Protein AF-A0A167H9J3-F1 (afdb_monomer)

Solvent-accessible surface area (backbone atoms only — not comparable to full-atom values): 5096 Å² total; per-residue (Å²): 109,71,70,61,29,68,80,39,70,43,36,61,63,67,56,42,74,76,43,104,60,54,70,72,58,48,52,50,52,54,49,52,37,40,74,69,53,36,37,45,79,45,78,60,87,96,43,45,34,36,36,59,33,63,74,48,46,52,52,53,49,49,53,51,37,61,73,67,69,55,87,68,83,75,79,78,80,74,81,84,73,95,128

Mean predicted aligned error: 11.52 Å

pLDDT: mean 77.48, std 14.22, range [39.59, 91.69]

Secondary structure (DSSP, 8-state):
-HHHHHH--EEHHHHHHTSSS-HHHHHHHHHHHHHTTSEEEEEETTEEEEEE-HHHHHHHHHHHHHHTT--------------

InterPro domains:
  IPR001845 HTH ArsR-type DNA-binding domain [PS50987] (1-72)
  IPR001845 HTH ArsR-type DNA-binding domain [SM00418] (1-66)
  IPR011991 ArsR-like helix-turn-helix domain [cd00090] (1-53)
  IPR036388 Winged helix-like DNA-binding domain superfamily [G3DSA:1.10.10.10] (1-70)
  IPR036390 Winged helix DNA-binding domain superfamily [SSF46785] (1-60)
  IPR051011 Metal-responsive transcriptional regulator [PTHR43132] (2-55)

Nearest PDB structures (foldseek):
  3f6v-assembly1_A-2  TM=9.048E-01  e=4.673E-05  Rhodococcus jostii RHA1
  7p6f-assembly1_BBB  TM=8.982E-01  e=1.176E-04  Streptomyces griseus
  7p6f-assembly2_CCC-2  TM=8.175E-01  e=4.992E-05  Streptomyces griseus
  3f6o-assembly1_B  TM=8.346E-01  e=1.182E-03  Rhodococcus jostii RHA1
  2lkp-assembly1_B  TM=6.077E-01  e=2.960E-04  Mycobacterium tuberculosis H37Rv

Organism: NCBI:txid1300342

Structure (mmCIF, N/CA/C/O backbone):
data_AF-A0A167H9J3-F1
#
_entry.id   AF-A0A167H9J3-F1
#
loop_
_atom_site.group_PDB
_atom_site.id
_atom_site.type_symbol
_atom_site.label_atom_id
_atom_site.label_alt_id
_atom_site.label_comp_id
_atom_site.label_asym_id
_atom_site.label_entity_id
_atom_site.label_seq_id
_atom_site.pdbx_PDB_ins_code
_atom_site.Cartn_x
_atom_site.Cartn_y
_atom_site.Cartn_z
_atom_site.occupancy
_atom_site.B_iso_or_equiv
_atom_site.auth_seq_id
_atom_site.auth_comp_id
_atom_site.auth_asym_id
_atom_site.auth_atom_id
_atom_site.pdbx_PDB_model_num
ATOM 1 N N . MET A 1 1 ? -2.899 -4.235 -6.745 1.00 75.69 1 MET A N 1
ATOM 2 C CA . MET A 1 1 ? -3.173 -3.512 -5.478 1.00 75.69 1 MET A CA 1
ATOM 3 C C . MET A 1 1 ? -3.562 -2.057 -5.698 1.00 75.69 1 MET A C 1
ATOM 5 O O . MET A 1 1 ? -4.608 -1.666 -5.213 1.00 75.69 1 MET A O 1
ATOM 9 N N . LEU A 1 2 ? -2.772 -1.254 -6.425 1.00 81.00 2 LEU A N 1
ATOM 10 C CA . LEU A 1 2 ? -3.054 0.183 -6.594 1.00 81.00 2 LEU A CA 1
ATOM 11 C C . LEU A 1 2 ? -4.392 0.481 -7.290 1.00 81.00 2 LEU A C 1
ATOM 13 O O . LEU A 1 2 ? -5.045 1.451 -6.935 1.00 81.00 2 LEU A O 1
ATOM 17 N N . GLN A 1 3 ? -4.823 -0.363 -8.234 1.00 79.00 3 GLN A N 1
ATOM 18 C CA . GLN A 1 3 ? -6.157 -0.248 -8.841 1.00 79.00 3 GLN A CA 1
ATOM 19 C C . GLN A 1 3 ? -7.281 -0.485 -7.823 1.00 79.00 3 GLN A C 1
ATOM 21 O O . GLN A 1 3 ? -8.228 0.280 -7.802 1.00 79.00 3 GLN A O 1
ATOM 26 N N . LEU A 1 4 ? -7.140 -1.465 -6.925 1.00 84.12 4 LEU A N 1
ATOM 27 C CA . LEU A 1 4 ? -8.131 -1.705 -5.866 1.00 84.12 4 LEU A CA 1
ATOM 28 C C . LEU A 1 4 ? -8.205 -0.513 -4.900 1.00 84.12 4 LEU A C 1
ATOM 30 O O . LEU A 1 4 ? -9.286 -0.061 -4.552 1.00 84.12 4 LEU A O 1
ATOM 34 N N . LEU A 1 5 ? -7.050 0.056 -4.539 1.00 84.69 5 LEU A N 1
ATOM 35 C CA . LEU A 1 5 ? -6.985 1.249 -3.689 1.00 84.69 5 LEU A CA 1
ATOM 36 C C . LEU A 1 5 ? -7.449 2.537 -4.390 1.00 84.69 5 LEU A C 1
ATOM 38 O O . LEU A 1 5 ? -7.682 3.540 -3.716 1.00 84.69 5 LEU A O 1
ATOM 42 N N . ARG A 1 6 ? -7.565 2.533 -5.726 1.00 79.62 6 ARG A N 1
ATOM 43 C CA . ARG A 1 6 ? -8.188 3.624 -6.489 1.00 79.62 6 ARG A CA 1
ATOM 44 C C . ARG A 1 6 ? -9.705 3.612 -6.308 1.00 79.62 6 ARG A C 1
ATOM 46 O O . ARG A 1 6 ? -10.293 4.687 -6.253 1.00 79.62 6 ARG A O 1
ATOM 53 N N . ASP A 1 7 ? -10.308 2.430 -6.213 1.00 81.31 7 ASP A N 1
ATOM 54 C CA . ASP A 1 7 ? -11.755 2.281 -6.032 1.00 81.31 7 ASP A CA 1
ATOM 55 C C . ASP A 1 7 ? -12.184 2.616 -4.595 1.00 81.31 7 ASP A C 1
ATOM 57 O O . ASP A 1 7 ? -13.298 3.084 -4.365 1.00 81.31 7 ASP A O 1
ATOM 61 N N . GLY A 1 8 ? -11.279 2.450 -3.627 1.00 83.75 8 GLY A N 1
ATOM 62 C CA . GLY A 1 8 ? -11.470 2.927 -2.265 1.00 83.75 8 GLY A CA 1
ATOM 63 C C . GLY A 1 8 ? -10.410 2.418 -1.289 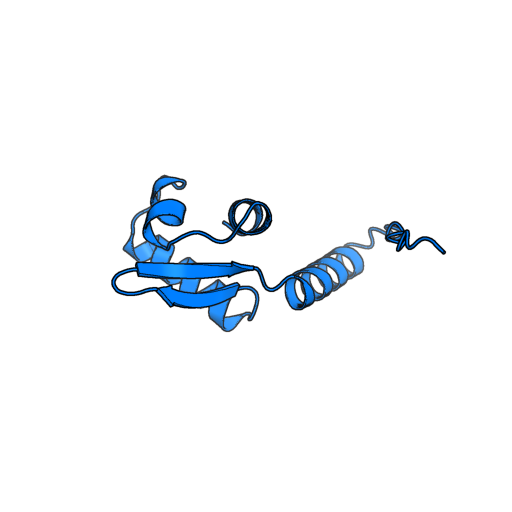1.00 83.75 8 GLY A C 1
ATOM 64 O O . GLY A 1 8 ? -9.649 1.502 -1.604 1.00 83.75 8 GLY A O 1
ATOM 65 N N . PRO A 1 9 ? -10.336 3.007 -0.085 1.00 87.88 9 PRO A N 1
ATOM 66 C CA . PRO A 1 9 ? -9.453 2.520 0.960 1.00 87.88 9 PRO A CA 1
ATOM 67 C C . PRO A 1 9 ? -9.885 1.146 1.463 1.00 87.88 9 PRO A C 1
ATOM 69 O O . PRO A 1 9 ? -11.070 0.873 1.639 1.00 87.88 9 PRO A O 1
ATOM 72 N N . MET A 1 10 ? -8.904 0.285 1.710 1.00 91.69 10 MET A N 1
ATOM 73 C CA . MET A 1 10 ? -9.130 -1.119 2.056 1.00 91.69 10 MET A CA 1
ATOM 74 C C . MET A 1 10 ? -8.088 -1.594 3.065 1.00 91.69 10 MET A C 1
ATOM 76 O O . MET A 1 10 ? -6.962 -1.087 3.115 1.00 91.69 10 MET A O 1
ATOM 80 N N . SER A 1 11 ? -8.445 -2.581 3.881 1.00 91.69 11 SER A N 1
ATOM 81 C CA . SER A 1 11 ? -7.528 -3.147 4.864 1.00 91.69 11 SER A CA 1
ATOM 82 C C . SER A 1 11 ? -6.460 -4.043 4.235 1.00 91.69 11 SER A C 1
ATOM 84 O O . SER A 1 11 ? -6.625 -4.585 3.143 1.00 91.69 11 SER A O 1
ATOM 86 N N . ALA A 1 12 ? -5.358 -4.253 4.961 1.00 86.69 12 ALA A N 1
ATOM 87 C CA . ALA A 1 12 ? -4.303 -5.187 4.561 1.00 86.69 12 ALA A CA 1
ATOM 88 C C . ALA A 1 12 ? -4.842 -6.598 4.262 1.00 86.69 12 ALA A C 1
ATOM 90 O O . ALA A 1 12 ? -4.360 -7.261 3.346 1.00 86.69 12 ALA A O 1
ATOM 91 N N . GLY A 1 13 ? -5.826 -7.044 5.051 1.00 87.56 13 GLY A N 1
ATOM 92 C CA . GLY A 1 13 ? -6.475 -8.345 4.903 1.00 87.56 13 GLY A CA 1
ATOM 93 C C . GLY A 1 13 ? -7.300 -8.409 3.626 1.00 87.56 13 GLY A C 1
ATOM 94 O O . GLY A 1 13 ? -7.010 -9.237 2.774 1.00 87.56 13 GLY A O 1
ATOM 95 N N . GLU A 1 14 ? -8.223 -7.462 3.446 1.00 88.62 14 GLU A N 1
ATOM 96 C CA . GLU A 1 14 ? -9.077 -7.401 2.252 1.00 88.62 14 GLU A CA 1
ATOM 97 C C . GLU A 1 14 ? -8.259 -7.248 0.969 1.00 88.62 14 GLU A C 1
ATOM 99 O O . GLU A 1 14 ? -8.588 -7.856 -0.043 1.00 88.62 14 GLU A O 1
ATOM 104 N N . LEU A 1 15 ? -7.165 -6.476 0.992 1.00 87.69 15 LEU A N 1
ATOM 105 C CA . LEU A 1 15 ? -6.279 -6.413 -0.166 1.00 87.69 15 LEU A CA 1
ATOM 106 C C . LEU A 1 15 ? -5.567 -7.739 -0.403 1.00 87.69 15 LEU A C 1
ATOM 108 O O . LEU A 1 15 ? -5.410 -8.110 -1.556 1.00 87.69 15 LEU A O 1
ATOM 112 N N . SER A 1 16 ? -5.108 -8.418 0.650 1.00 87.50 16 SER A N 1
ATOM 113 C CA . SER A 1 16 ? -4.390 -9.692 0.520 1.00 87.50 16 SER A CA 1
ATOM 114 C C . SER A 1 16 ? -5.286 -10.804 -0.009 1.00 87.50 16 SER A C 1
ATOM 116 O O . SER A 1 16 ? -4.817 -11.599 -0.809 1.00 87.50 16 SER A O 1
ATOM 118 N N . ASP A 1 17 ? -6.562 -10.822 0.371 1.00 88.81 17 ASP A N 1
ATOM 119 C CA . ASP A 1 17 ? -7.525 -11.835 -0.075 1.00 88.81 17 ASP A CA 1
ATOM 120 C C . ASP A 1 17 ? -7.829 -11.741 -1.585 1.00 88.81 17 ASP A C 1
ATOM 122 O O . ASP A 1 17 ? -8.255 -12.717 -2.197 1.00 88.81 17 ASP A O 1
ATOM 126 N N . GLN A 1 18 ? -7.552 -10.590 -2.211 1.00 87.06 18 GLN A N 1
ATOM 127 C CA . GLN A 1 18 ? -7.718 -10.365 -3.652 1.00 87.06 18 GLN A CA 1
ATOM 128 C C . GLN A 1 18 ? -6.509 -10.821 -4.491 1.00 87.06 18 GLN A C 1
ATOM 130 O O . GLN A 1 18 ? -6.547 -10.708 -5.719 1.00 87.06 18 GLN A O 1
ATOM 135 N N . PHE A 1 19 ? -5.426 -11.302 -3.867 1.00 85.56 19 PHE A N 1
ATOM 136 C CA . PHE A 1 19 ? -4.247 -11.822 -4.565 1.00 85.56 19 PHE A CA 1
ATOM 137 C C . PHE A 1 19 ? -3.947 -13.250 -4.122 1.00 85.56 19 PHE A C 1
ATOM 139 O O . PHE A 1 19 ? -3.923 -13.557 -2.937 1.00 85.56 19 PHE A O 1
ATOM 146 N N . ASP A 1 20 ? -3.607 -14.109 -5.080 1.00 84.19 20 ASP A N 1
ATOM 147 C CA . ASP A 1 20 ? -3.228 -15.504 -4.825 1.00 84.19 20 ASP A CA 1
ATOM 148 C C . ASP A 1 20 ? -1.753 -15.633 -4.385 1.00 84.19 20 ASP A C 1
ATOM 150 O O . ASP A 1 20 ? -0.989 -16.469 -4.862 1.00 84.19 20 ASP A O 1
ATOM 154 N N . VAL A 1 21 ? -1.299 -14.718 -3.522 1.00 83.56 21 VAL A N 1
ATOM 155 C CA . VAL A 1 21 ? 0.078 -14.674 -3.013 1.00 83.56 21 VAL A CA 1
ATOM 156 C C . VAL A 1 21 ? 0.087 -14.679 -1.490 1.00 83.56 21 VAL A C 1
ATOM 158 O O . VAL A 1 21 ? -0.855 -14.258 -0.823 1.00 83.56 21 VAL A O 1
ATOM 161 N N . SER A 1 22 ? 1.184 -15.163 -0.910 1.00 86.12 22 SER A N 1
ATOM 162 C CA . SER A 1 22 ? 1.270 -15.335 0.539 1.00 86.12 22 SER A CA 1
ATOM 163 C C . SER A 1 22 ? 1.198 -13.999 1.302 1.00 86.12 22 SER A C 1
ATOM 165 O O . SER A 1 22 ? 1.700 -12.967 0.848 1.00 86.12 22 SER A O 1
ATOM 167 N N . LYS A 1 23 ? 0.638 -14.019 2.521 1.00 82.19 23 LYS A N 1
ATOM 168 C CA . LYS A 1 23 ? 0.574 -12.846 3.421 1.00 82.19 23 LYS A CA 1
ATOM 169 C C . LYS A 1 23 ? 1.946 -12.191 3.698 1.00 82.19 23 LYS A C 1
ATOM 171 O O . LYS A 1 23 ? 2.011 -10.956 3.718 1.00 82.19 23 LYS A O 1
ATOM 176 N N . PRO A 1 24 ? 3.049 -12.952 3.875 1.00 85.50 24 PRO A N 1
ATOM 177 C CA . PRO A 1 24 ? 4.396 -12.381 3.940 1.00 85.50 24 PRO A CA 1
ATOM 178 C C . PRO A 1 24 ? 4.785 -11.603 2.675 1.00 85.50 24 PRO A C 1
ATOM 180 O O . PRO A 1 24 ? 5.300 -10.491 2.773 1.00 85.50 24 PRO A O 1
ATOM 183 N N . THR A 1 25 ? 4.484 -12.145 1.490 1.00 85.38 25 THR A N 1
ATOM 184 C CA . THR A 1 25 ? 4.758 -11.489 0.202 1.00 85.38 25 THR A CA 1
ATOM 185 C C . THR A 1 25 ? 3.960 -10.192 0.058 1.00 85.38 25 THR A C 1
ATOM 187 O O . THR A 1 25 ? 4.526 -9.159 -0.292 1.00 85.38 25 THR A O 1
ATOM 190 N N . MET A 1 26 ? 2.670 -10.197 0.412 1.00 89.00 26 MET A N 1
ATOM 191 C CA . MET A 1 26 ? 1.840 -8.983 0.399 1.00 89.00 26 MET A CA 1
ATOM 192 C C . MET A 1 26 ? 2.384 -7.896 1.322 1.00 89.00 26 MET A C 1
ATOM 194 O O . MET A 1 26 ? 2.460 -6.735 0.923 1.00 89.00 26 MET A O 1
ATOM 198 N N . SER A 1 27 ? 2.823 -8.264 2.528 1.00 86.62 27 SER A N 1
ATOM 199 C CA . SER A 1 27 ? 3.453 -7.328 3.471 1.00 86.62 27 SER A CA 1
ATOM 200 C C . SER A 1 27 ? 4.680 -6.638 2.868 1.00 86.62 27 SER A C 1
ATOM 202 O O . SER A 1 27 ? 4.845 -5.430 3.043 1.00 86.62 27 SER A O 1
ATOM 204 N N . ALA A 1 28 ? 5.499 -7.369 2.105 1.00 89.19 28 ALA A N 1
ATOM 205 C CA . ALA A 1 28 ? 6.637 -6.792 1.394 1.00 89.19 28 ALA A CA 1
ATOM 206 C C . ALA A 1 28 ? 6.193 -5.800 0.304 1.00 89.19 28 ALA A C 1
ATOM 208 O O . ALA A 1 28 ? 6.734 -4.699 0.226 1.00 89.19 28 ALA A O 1
ATOM 209 N N . HIS A 1 29 ? 5.163 -6.125 -0.485 1.00 88.62 29 HIS A N 1
ATOM 210 C CA . HIS A 1 29 ? 4.610 -5.187 -1.472 1.00 88.62 29 HIS A CA 1
ATOM 211 C C . HIS A 1 29 ? 4.063 -3.911 -0.821 1.00 88.62 29 HIS A C 1
ATOM 213 O O . HIS A 1 29 ? 4.344 -2.813 -1.299 1.00 88.62 29 HIS A O 1
ATOM 219 N N . PHE A 1 30 ? 3.333 -4.025 0.293 1.00 88.56 30 PHE A N 1
ATOM 220 C CA . PHE A 1 30 ? 2.876 -2.860 1.054 1.00 88.56 30 PHE A CA 1
ATOM 221 C C . PHE A 1 30 ? 4.039 -1.996 1.550 1.00 88.56 30 PHE A C 1
ATOM 223 O O . PHE A 1 30 ? 3.931 -0.772 1.528 1.00 88.56 30 PHE A O 1
ATOM 230 N N . ALA A 1 31 ? 5.136 -2.617 1.996 1.00 88.38 31 ALA A N 1
ATOM 231 C CA . ALA A 1 31 ? 6.323 -1.903 2.452 1.00 88.38 31 ALA A CA 1
ATOM 232 C C . ALA A 1 31 ? 6.974 -1.110 1.311 1.00 88.38 31 ALA A C 1
ATOM 234 O O . ALA A 1 31 ? 7.189 0.087 1.473 1.00 88.38 31 ALA A O 1
ATOM 235 N N . VAL A 1 32 ? 7.176 -1.731 0.144 1.00 89.88 32 VAL A N 1
ATOM 236 C CA . VAL A 1 32 ? 7.735 -1.061 -1.044 1.00 89.88 32 VAL A CA 1
ATOM 237 C C . VAL A 1 32 ? 6.842 0.093 -1.502 1.00 89.88 32 VAL A C 1
ATOM 239 O O . VAL A 1 32 ? 7.328 1.183 -1.781 1.00 89.88 32 VAL A O 1
ATOM 242 N N . LEU A 1 33 ? 5.522 -0.108 -1.544 1.00 86.88 33 LEU A N 1
ATOM 243 C CA . LEU A 1 33 ? 4.583 0.949 -1.936 1.00 86.88 33 LEU A CA 1
ATOM 244 C C . LEU A 1 33 ? 4.558 2.109 -0.934 1.00 86.88 33 LEU A C 1
ATOM 246 O O . LEU A 1 33 ? 4.370 3.258 -1.331 1.00 86.88 33 LEU A O 1
ATOM 250 N N . LYS A 1 34 ? 4.725 1.817 0.358 1.00 86.56 34 LYS A N 1
ATOM 251 C CA . LYS A 1 34 ? 4.819 2.831 1.410 1.00 86.56 34 LYS A CA 1
ATOM 252 C C . LYS A 1 34 ? 6.143 3.592 1.332 1.00 86.56 34 LYS A C 1
ATOM 254 O O . LYS A 1 34 ? 6.147 4.801 1.518 1.00 86.56 34 LYS A O 1
ATOM 259 N N . GLU A 1 35 ? 7.245 2.898 1.067 1.00 87.00 35 GLU A N 1
ATOM 260 C CA . GLU A 1 35 ? 8.575 3.492 0.894 1.00 87.00 35 GLU A CA 1
ATOM 261 C C . GLU A 1 35 ? 8.633 4.399 -0.340 1.00 87.00 35 GLU A C 1
ATOM 263 O O . GLU A 1 35 ? 9.177 5.496 -0.272 1.00 87.00 35 GLU A O 1
ATOM 268 N N . ALA A 1 36 ? 7.975 3.996 -1.428 1.00 84.75 36 ALA A N 1
ATOM 269 C CA . ALA A 1 36 ? 7.797 4.808 -2.631 1.00 84.75 36 ALA A CA 1
ATOM 270 C C . ALA A 1 36 ? 6.782 5.961 -2.467 1.00 84.75 36 ALA A C 1
ATOM 272 O O . ALA A 1 36 ? 6.447 6.627 -3.443 1.00 84.75 36 ALA A O 1
ATOM 273 N N . ASP A 1 37 ? 6.246 6.167 -1.262 1.00 83.62 37 ASP A N 1
ATOM 274 C CA . ASP A 1 37 ? 5.216 7.156 -0.929 1.00 83.62 37 ASP A CA 1
ATOM 275 C C . ASP A 1 37 ? 3.934 7.088 -1.787 1.00 83.62 37 ASP A C 1
ATOM 277 O O . ASP A 1 37 ? 3.191 8.058 -1.915 1.00 83.62 37 ASP A O 1
ATOM 281 N N . LEU A 1 38 ? 3.624 5.917 -2.352 1.00 84.38 38 LEU A N 1
ATOM 282 C CA . LEU A 1 38 ? 2.438 5.704 -3.192 1.00 84.38 38 LEU A CA 1
ATOM 283 C C . LEU A 1 38 ? 1.181 5.389 -2.376 1.00 84.38 38 LEU A C 1
ATOM 285 O O . LEU A 1 38 ? 0.060 5.580 -2.852 1.00 84.38 38 LEU A O 1
ATOM 289 N N . VAL A 1 39 ? 1.347 4.888 -1.150 1.00 88.06 39 VAL A N 1
ATOM 290 C CA . VAL A 1 39 ? 0.238 4.539 -0.254 1.00 88.06 39 VAL A CA 1
ATOM 291 C C . VAL A 1 39 ? 0.484 5.050 1.160 1.00 88.06 39 VAL A C 1
ATOM 293 O O . VAL A 1 39 ? 1.610 5.057 1.655 1.00 88.06 39 VAL A O 1
ATOM 296 N N . HIS A 1 40 ? -0.587 5.442 1.843 1.00 89.00 40 HIS A N 1
ATOM 297 C CA . HIS A 1 40 ? -0.577 5.757 3.267 1.00 89.00 40 HIS A CA 1
ATOM 298 C C . HIS A 1 40 ? -1.297 4.661 4.051 1.00 89.00 40 HIS A C 1
ATOM 300 O O . HIS A 1 40 ? -2.318 4.151 3.604 1.00 89.00 40 HIS A O 1
ATOM 306 N N . ALA A 1 41 ? -0.774 4.308 5.222 1.00 90.12 41 ALA A N 1
ATOM 307 C CA . ALA A 1 41 ? -1.365 3.303 6.094 1.00 90.12 41 ALA A CA 1
ATOM 308 C C . ALA A 1 41 ? -1.867 3.970 7.377 1.00 90.12 41 ALA A C 1
ATOM 310 O O . ALA A 1 41 ? -1.075 4.553 8.117 1.00 90.12 41 ALA A O 1
ATOM 311 N N . GLU A 1 42 ? -3.160 3.839 7.649 1.00 89.81 42 GLU A N 1
ATOM 312 C CA . GLU A 1 42 ? -3.815 4.335 8.855 1.00 89.81 42 GLU A CA 1
ATOM 313 C C . GLU A 1 42 ? -4.234 3.161 9.743 1.00 89.81 42 GLU A C 1
ATOM 315 O O . GLU A 1 42 ? -4.725 2.134 9.268 1.00 89.81 42 GLU A O 1
ATOM 320 N N . LYS A 1 43 ? -4.038 3.289 11.056 1.00 90.88 43 LYS A N 1
ATOM 321 C CA . LYS A 1 43 ? -4.419 2.244 12.006 1.00 90.88 43 LYS A CA 1
ATOM 322 C C . LYS A 1 43 ? -5.854 2.465 12.486 1.00 90.88 43 LYS A C 1
ATOM 324 O O . LYS A 1 43 ? -6.093 3.290 13.361 1.00 90.88 43 LYS A O 1
ATOM 329 N N . ALA A 1 44 ? -6.784 1.665 11.972 1.00 87.75 44 ALA A N 1
ATOM 330 C CA . ALA A 1 44 ? -8.180 1.636 12.398 1.00 87.75 44 ALA A CA 1
ATOM 331 C C . ALA A 1 44 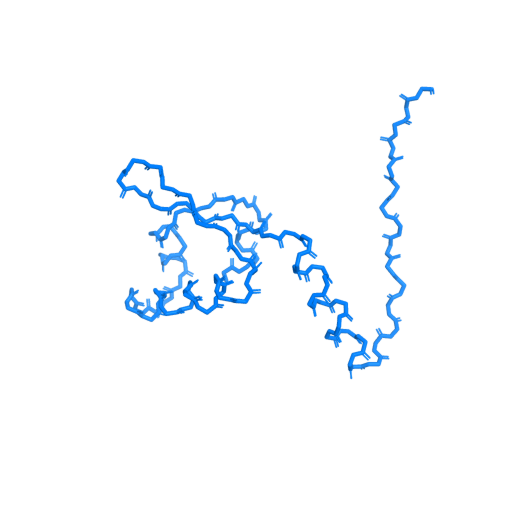? -8.405 0.472 13.381 1.00 87.75 44 ALA A C 1
ATOM 333 O O . ALA A 1 44 ? -8.774 -0.648 13.012 1.00 87.75 44 ALA A O 1
ATOM 334 N N . GLY A 1 45 ? -8.129 0.718 14.665 1.00 88.50 45 GLY A N 1
ATOM 335 C CA . GLY A 1 45 ? -8.291 -0.277 15.728 1.00 88.50 45 GLY A CA 1
ATOM 336 C C . GLY A 1 45 ? -7.329 -1.465 15.587 1.00 88.50 45 GLY A C 1
ATOM 33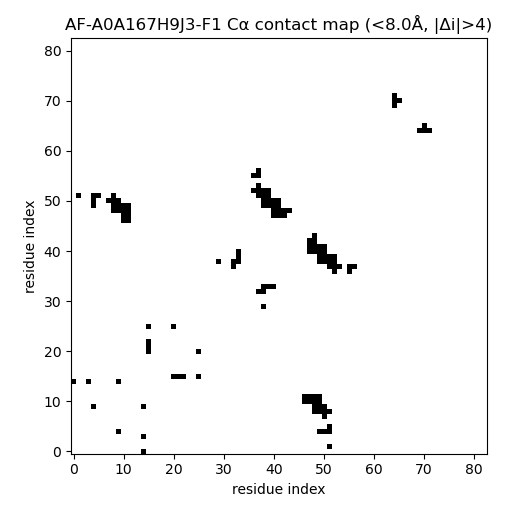7 O O . GLY A 1 45 ? -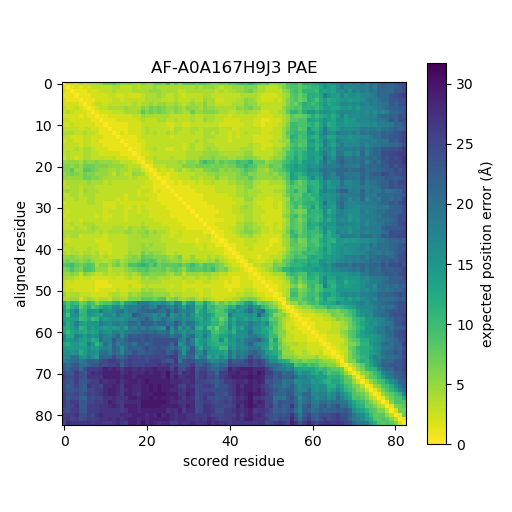6.123 -1.326 15.807 1.00 88.50 45 GLY A O 1
ATOM 338 N N . LYS A 1 46 ? -7.873 -2.648 15.261 1.00 86.75 46 LYS A N 1
ATOM 339 C CA . LYS A 1 46 ? -7.100 -3.889 15.043 1.00 86.75 46 LYS A CA 1
ATOM 340 C C . LYS A 1 46 ? -6.633 -4.068 13.594 1.00 86.75 46 LYS A C 1
ATOM 342 O O . LYS A 1 46 ? -5.818 -4.950 13.341 1.00 86.75 46 LYS A O 1
ATOM 347 N N . SER A 1 47 ? -7.120 -3.237 12.677 1.00 86.06 47 SER A N 1
ATOM 348 C CA . SER A 1 47 ? -6.834 -3.333 11.247 1.00 86.06 47 SER A CA 1
ATOM 349 C C . SER A 1 47 ? -5.996 -2.148 10.775 1.00 86.06 47 SER A C 1
ATOM 351 O O . SER A 1 47 ? -6.045 -1.058 11.345 1.00 86.06 47 SER A O 1
ATOM 353 N N . VAL A 1 48 ? -5.212 -2.366 9.721 1.00 89.75 48 VAL A N 1
ATOM 354 C CA . VAL A 1 48 ? -4.474 -1.308 9.022 1.00 89.75 48 VAL A CA 1
ATOM 355 C C . VAL A 1 48 ? -5.166 -1.068 7.691 1.00 89.75 48 VAL A C 1
ATOM 357 O O . VAL A 1 48 ? -5.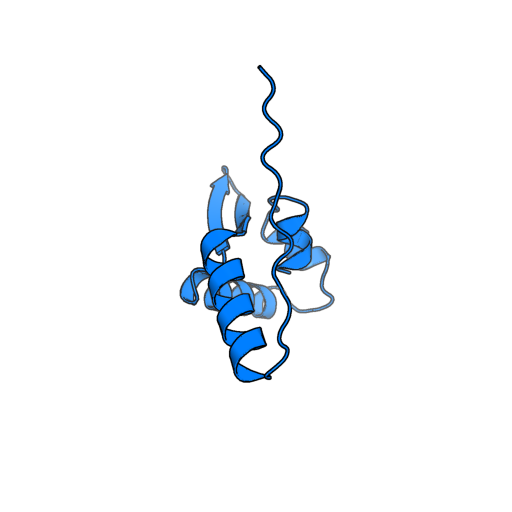289 -2.006 6.901 1.00 89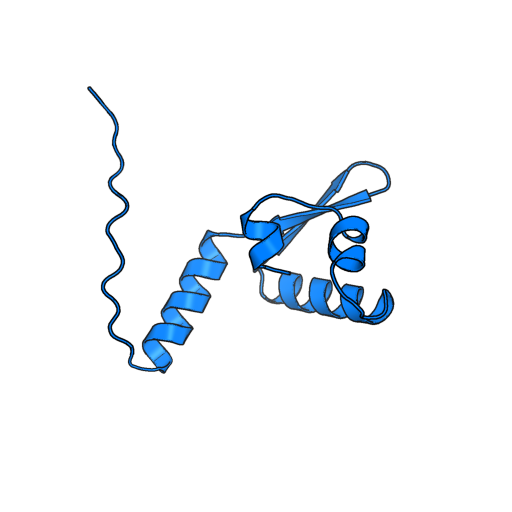.75 48 VAL A O 1
ATOM 360 N N . ILE A 1 49 ? -5.628 0.161 7.477 1.00 91.69 49 ILE A N 1
ATOM 361 C CA . ILE A 1 49 ? -6.298 0.613 6.259 1.00 91.69 49 ILE A CA 1
ATOM 362 C C . ILE A 1 49 ? -5.276 1.311 5.375 1.00 91.69 49 ILE A C 1
ATOM 364 O O . ILE A 1 49 ? -4.573 2.219 5.818 1.00 91.69 49 ILE A O 1
ATOM 368 N N . TYR A 1 50 ? -5.193 0.879 4.125 1.00 90.94 50 TYR A N 1
ATOM 369 C CA . TYR A 1 50 ? -4.345 1.496 3.123 1.00 90.94 50 TYR A CA 1
ATOM 370 C C . TYR A 1 50 ? -5.158 2.477 2.282 1.00 90.94 50 TYR A C 1
ATOM 372 O O . TYR A 1 50 ? -6.266 2.179 1.844 1.00 90.94 50 TYR A O 1
ATOM 380 N N . HIS A 1 51 ? -4.563 3.638 2.042 1.00 88.19 51 HIS A N 1
ATOM 381 C CA . HIS A 1 51 ? -5.074 4.714 1.209 1.00 88.19 51 HIS A CA 1
ATOM 382 C C . HIS A 1 51 ? -4.105 4.957 0.056 1.00 88.19 51 HIS A C 1
ATOM 384 O O . HIS A 1 51 ? -2.887 4.945 0.252 1.00 88.19 51 HIS A O 1
ATOM 390 N N . LEU A 1 52 ? -4.631 5.216 -1.138 1.00 86.75 52 LEU A N 1
ATOM 391 C CA . LEU A 1 52 ? -3.819 5.599 -2.288 1.00 86.75 52 LEU A CA 1
ATOM 392 C C . LEU A 1 52 ? -3.438 7.084 -2.210 1.00 86.75 52 LEU A C 1
ATOM 394 O O . LEU A 1 52 ? -4.309 7.944 -2.074 1.00 86.75 52 LEU A O 1
ATOM 398 N N . LYS A 1 53 ? -2.149 7.403 -2.358 1.00 82.69 53 LYS A N 1
ATOM 399 C CA . LYS A 1 53 ? -1.688 8.787 -2.528 1.00 82.69 53 LYS A CA 1
ATOM 400 C C . LYS A 1 53 ? -1.777 9.172 -4.006 1.00 82.69 53 LYS A C 1
ATOM 402 O O . LYS A 1 53 ? -0.854 8.936 -4.782 1.00 82.69 53 LYS A O 1
ATOM 407 N N . LEU A 1 54 ? -2.914 9.758 -4.389 1.00 67.75 54 LEU A N 1
ATOM 408 C CA . LEU A 1 54 ? -3.210 10.177 -5.768 1.00 67.75 54 LEU A CA 1
ATOM 409 C C . LEU A 1 54 ? -2.144 11.122 -6.347 1.00 67.75 54 LEU A C 1
ATOM 411 O O . LEU A 1 54 ? -1.714 10.911 -7.475 1.00 67.75 54 LEU A O 1
ATOM 415 N N . SER A 1 55 ? -1.656 12.086 -5.561 1.00 63.41 55 SER A N 1
ATOM 416 C CA . SER A 1 55 ? -0.679 13.085 -6.021 1.00 63.41 55 SER A CA 1
ATOM 417 C C . SER A 1 55 ? 0.655 12.470 -6.467 1.00 63.41 55 SER A C 1
ATOM 419 O O . SER A 1 55 ? 1.195 12.846 -7.500 1.00 63.41 55 SER A O 1
ATOM 421 N N . VAL A 1 56 ? 1.164 11.476 -5.730 1.00 63.03 56 VAL A N 1
ATOM 422 C CA . VAL A 1 56 ? 2.445 10.813 -6.043 1.00 63.03 56 VAL A CA 1
ATOM 423 C C . VAL A 1 56 ? 2.276 9.803 -7.179 1.00 63.03 56 VAL A C 1
ATOM 425 O O . VAL A 1 56 ? 3.153 9.665 -8.030 1.00 63.03 56 VAL A O 1
ATOM 428 N N . LEU A 1 57 ? 1.129 9.115 -7.242 1.00 66.94 57 LEU A N 1
ATOM 429 C CA . LEU A 1 57 ? 0.832 8.213 -8.353 1.00 66.94 57 LEU A CA 1
ATOM 430 C C . LEU A 1 57 ? 0.743 8.968 -9.686 1.00 66.94 57 LEU A C 1
ATOM 432 O O . LEU A 1 57 ? 1.235 8.462 -10.692 1.00 66.94 57 LEU A O 1
ATOM 436 N N . GLU A 1 58 ? 0.121 10.149 -9.704 1.00 68.06 58 GLU A N 1
ATOM 437 C CA . GLU A 1 58 ? 0.058 10.994 -10.900 1.00 68.06 58 GLU A CA 1
ATOM 438 C C . GLU A 1 58 ? 1.456 11.399 -11.370 1.00 68.06 58 GLU A C 1
ATOM 440 O O . GLU A 1 58 ? 1.747 11.247 -12.553 1.00 68.06 58 GLU A O 1
ATOM 445 N N . GLU A 1 59 ? 2.341 11.820 -10.462 1.00 65.81 59 GLU A N 1
ATOM 446 C CA . GLU A 1 59 ? 3.731 12.170 -10.785 1.00 65.81 59 GLU A CA 1
ATOM 447 C C . GLU A 1 59 ? 4.545 10.969 -11.294 1.00 65.81 59 GLU A C 1
ATOM 449 O O . GLU A 1 59 ? 5.232 11.075 -12.313 1.00 65.81 59 GLU A O 1
ATOM 454 N N . ALA A 1 60 ? 4.430 9.803 -10.649 1.00 71.56 60 ALA A N 1
ATOM 455 C CA . ALA A 1 60 ? 5.115 8.581 -11.074 1.00 71.56 60 ALA A CA 1
ATOM 456 C C . ALA A 1 60 ? 4.613 8.082 -12.440 1.00 71.56 60 ALA A C 1
ATOM 458 O O . ALA A 1 60 ? 5.409 7.675 -13.289 1.00 71.56 60 ALA A O 1
ATOM 459 N N . LEU A 1 61 ? 3.298 8.151 -12.680 1.00 73.12 61 LEU A N 1
ATOM 460 C CA . LEU A 1 61 ? 2.697 7.811 -13.968 1.00 73.12 61 LEU A CA 1
ATOM 461 C C . LEU A 1 61 ? 3.126 8.812 -15.050 1.00 73.12 61 LEU A C 1
ATOM 463 O O . LEU A 1 61 ? 3.494 8.388 -16.141 1.00 73.12 61 LEU A O 1
ATOM 467 N N . LEU A 1 62 ? 3.130 10.117 -14.756 1.00 73.75 62 LEU A N 1
ATOM 468 C CA . LEU A 1 62 ? 3.620 11.150 -15.674 1.00 73.75 62 LEU A CA 1
ATOM 469 C C . LEU A 1 62 ? 5.084 10.914 -16.046 1.00 73.75 62 LEU A C 1
ATOM 471 O O . LEU A 1 62 ? 5.414 10.943 -17.228 1.00 73.75 62 LEU A O 1
ATOM 475 N N . GLY A 1 63 ? 5.949 10.633 -15.068 1.00 74.00 63 GLY A N 1
ATOM 476 C CA . GLY A 1 63 ? 7.361 10.325 -15.305 1.00 74.00 63 GLY A CA 1
ATOM 477 C C . GLY A 1 63 ? 7.564 9.057 -16.139 1.00 74.00 63 GLY A C 1
ATOM 478 O O . GLY A 1 63 ? 8.399 9.033 -17.047 1.00 74.00 63 GLY A O 1
ATOM 479 N N . PHE A 1 64 ? 6.756 8.023 -15.893 1.00 79.12 64 PHE A N 1
ATOM 480 C CA . PHE A 1 64 ? 6.759 6.786 -16.673 1.00 79.12 64 PHE A CA 1
ATOM 481 C C . PHE A 1 64 ? 6.308 7.021 -18.122 1.00 79.12 64 PHE A C 1
ATOM 483 O O . PHE A 1 64 ? 7.008 6.642 -19.057 1.00 79.12 64 PHE A O 1
ATOM 490 N N . VAL A 1 65 ? 5.189 7.716 -18.329 1.00 79.62 65 VAL A N 1
ATOM 491 C CA . VAL A 1 65 ? 4.662 8.065 -19.660 1.00 79.62 65 VAL A CA 1
ATOM 492 C C . VAL A 1 65 ? 5.656 8.929 -20.444 1.00 79.62 65 VAL A C 1
ATOM 494 O O . VAL A 1 65 ? 5.896 8.670 -21.625 1.00 79.62 65 VAL A O 1
ATOM 497 N N . HIS A 1 66 ? 6.296 9.896 -19.780 1.00 72.94 66 HIS A N 1
ATOM 498 C CA . HIS A 1 66 ? 7.342 10.731 -20.375 1.00 72.94 66 HIS A CA 1
ATOM 499 C C . HIS A 1 66 ? 8.565 9.896 -20.785 1.00 72.94 66 HIS A C 1
ATOM 501 O O . HIS A 1 66 ? 9.097 10.085 -21.877 1.00 72.94 66 HIS A O 1
ATOM 507 N N . SER A 1 67 ? 8.968 8.925 -19.957 1.00 76.81 67 SER A N 1
ATOM 508 C CA . SER A 1 67 ? 10.090 8.019 -20.254 1.00 76.81 67 SER A CA 1
ATOM 509 C C . SER A 1 67 ? 9.813 7.086 -21.436 1.00 76.81 67 SER A C 1
ATOM 511 O O . SER A 1 67 ? 10.747 6.670 -22.117 1.00 76.81 67 SER A O 1
ATOM 513 N N . PHE A 1 68 ? 8.542 6.784 -21.716 1.00 74.38 68 PHE A N 1
ATOM 514 C CA . PHE A 1 68 ? 8.130 5.951 -22.849 1.00 74.38 68 PHE A CA 1
ATOM 515 C C . PHE A 1 68 ? 7.740 6.746 -24.108 1.00 74.38 68 PHE A C 1
ATOM 517 O O . PHE A 1 68 ? 7.300 6.151 -25.089 1.00 74.38 68 PHE A O 1
ATOM 524 N N . GLY A 1 69 ? 7.910 8.076 -24.123 1.00 65.00 69 GLY A N 1
ATOM 525 C CA . GLY A 1 69 ? 7.634 8.910 -25.303 1.00 65.00 69 GLY A CA 1
ATOM 526 C C . GLY A 1 69 ? 6.169 8.895 -25.761 1.00 65.00 69 GLY A C 1
ATOM 527 O O . GLY A 1 69 ? 5.854 9.352 -26.861 1.00 65.00 69 GLY A O 1
ATOM 528 N N . LEU A 1 70 ? 5.258 8.380 -24.930 1.00 61.03 70 LEU A N 1
ATOM 529 C CA . LEU A 1 70 ? 3.827 8.393 -25.196 1.00 61.03 70 LEU A CA 1
ATOM 530 C C . LEU A 1 70 ? 3.313 9.789 -24.853 1.00 61.03 70 LEU A C 1
ATOM 532 O O . LEU A 1 70 ? 2.939 10.079 -23.723 1.00 61.03 70 LEU A O 1
ATOM 536 N N . GLY A 1 71 ? 3.326 10.688 -25.834 1.00 61.06 71 GLY A N 1
ATOM 537 C CA . GLY A 1 71 ? 2.700 11.999 -25.715 1.00 61.06 71 GLY A CA 1
ATOM 538 C C . GLY A 1 71 ? 1.191 11.856 -25.523 1.00 61.06 71 GLY A C 1
ATOM 539 O O . GLY A 1 71 ? 0.436 11.896 -26.489 1.00 61.06 71 GLY A O 1
ATOM 540 N N . THR A 1 72 ? 0.729 11.693 -24.286 1.00 53.19 72 THR A N 1
ATOM 541 C CA . THR A 1 72 ? -0.700 11.731 -23.975 1.00 53.19 72 THR A CA 1
ATOM 542 C C . THR A 1 72 ? -1.020 13.078 -23.356 1.00 53.19 72 THR A C 1
ATOM 544 O O . THR A 1 72 ? -0.646 13.356 -22.217 1.00 53.19 72 THR A O 1
ATOM 547 N N . GLN A 1 73 ? -1.715 13.924 -24.120 1.00 57.22 73 GLN A N 1
ATOM 548 C CA . GLN A 1 73 ? -2.382 15.098 -23.574 1.00 57.22 73 GLN A CA 1
ATOM 549 C C . GLN A 1 73 ? -3.264 14.651 -22.405 1.00 57.22 73 GLN A C 1
ATOM 551 O O . GLN A 1 73 ? -4.211 13.888 -22.593 1.00 57.22 73 GLN A O 1
ATOM 556 N N . ALA A 1 74 ? -2.933 15.106 -21.197 1.00 57.44 74 ALA A N 1
ATOM 557 C CA . ALA A 1 74 ? -3.775 14.903 -20.031 1.00 57.44 74 ALA A CA 1
ATOM 558 C C . ALA A 1 74 ? -5.162 15.511 -20.318 1.00 57.44 74 ALA A C 1
ATOM 560 O O . ALA A 1 74 ? -5.237 16.681 -20.721 1.00 57.44 74 ALA A O 1
ATOM 561 N N . PRO A 1 75 ? -6.268 14.768 -20.130 1.00 46.62 75 PRO A N 1
ATOM 562 C CA . PRO A 1 75 ? -7.585 15.364 -20.223 1.00 46.62 75 PRO A CA 1
ATOM 563 C C . PRO A 1 75 ? -7.688 16.372 -19.079 1.00 46.62 75 PRO A C 1
ATOM 565 O O . PRO A 1 75 ? -7.585 16.014 -17.907 1.00 46.62 75 PRO A O 1
ATOM 568 N N . LYS A 1 76 ? -7.848 17.655 -19.422 1.00 48.97 76 LYS A N 1
ATOM 569 C CA . LYS A 1 76 ? -8.166 18.705 -18.453 1.00 48.97 76 LYS A CA 1
ATOM 570 C C . LYS A 1 76 ? -9.415 18.262 -17.699 1.00 48.97 76 LYS A C 1
ATOM 572 O O . LYS A 1 76 ? -10.510 18.289 -18.262 1.00 48.97 76 LYS A O 1
ATOM 577 N N . LEU A 1 77 ? -9.243 17.860 -16.442 1.00 48.16 77 LEU A N 1
ATOM 578 C CA . LEU A 1 77 ? -10.340 17.650 -15.513 1.00 48.16 77 LEU A CA 1
ATOM 579 C C . LEU A 1 77 ? -11.056 18.999 -15.385 1.00 48.16 77 LEU A C 1
ATOM 581 O O . LEU A 1 77 ? -10.573 19.918 -14.720 1.00 48.16 77 LEU A O 1
ATOM 585 N N . LYS A 1 78 ? -12.166 19.157 -16.114 1.00 48.12 78 LYS A N 1
ATOM 586 C CA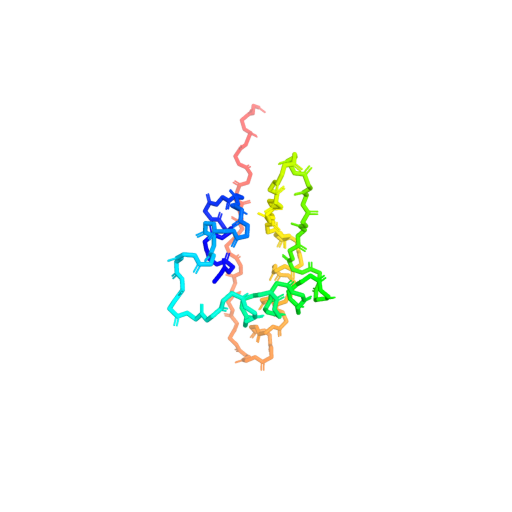 . LYS A 1 78 ? -13.060 20.298 -15.955 1.00 48.12 78 LYS A CA 1
ATOM 587 C C . LYS A 1 78 ? -13.556 20.251 -14.516 1.00 48.12 78 LYS A C 1
ATOM 589 O O . LYS A 1 78 ? -14.372 19.405 -14.169 1.00 48.12 78 LYS A O 1
ATOM 594 N N . LYS A 1 79 ? -13.054 21.162 -13.682 1.00 47.75 79 LYS A N 1
ATOM 595 C CA . LYS A 1 79 ? -13.763 21.561 -12.471 1.00 47.75 79 LYS A CA 1
ATOM 596 C C . LYS A 1 79 ? -15.047 22.238 -12.926 1.00 47.75 79 LYS A C 1
ATOM 598 O O . LYS A 1 79 ? -15.050 23.406 -13.300 1.00 47.75 79 LYS A O 1
ATOM 603 N N . GLU A 1 80 ? -16.114 21.457 -12.968 1.00 51.84 80 GLU A N 1
ATOM 604 C CA . GLU A 1 80 ? -17.467 21.975 -12.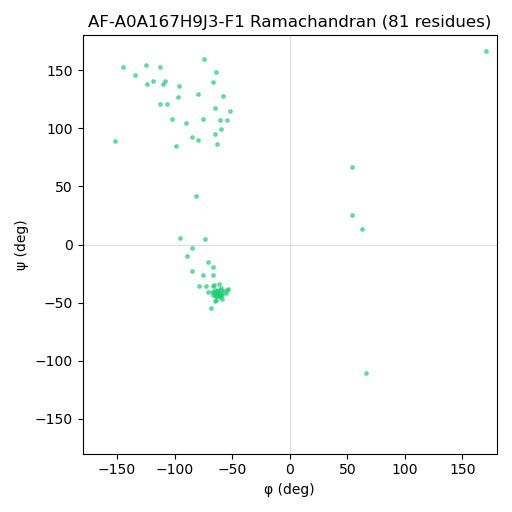989 1.00 51.84 80 GLU A CA 1
ATOM 605 C C . GLU A 1 80 ? -17.798 22.448 -11.569 1.00 51.84 80 GLU A C 1
ATOM 607 O O . GLU A 1 80 ? -17.912 21.669 -10.626 1.00 51.84 80 GLU A O 1
ATOM 612 N N . THR A 1 81 ? -17.854 23.761 -11.396 1.00 40.31 81 THR A N 1
ATOM 613 C CA . THR A 1 81 ? -18.544 24.446 -10.297 1.00 40.31 81 THR A CA 1
ATOM 614 C C . THR A 1 81 ? -18.924 25.798 -10.907 1.00 40.31 81 THR A C 1
ATOM 616 O O . THR A 1 81 ? -18.060 26.635 -11.120 1.00 40.31 81 THR A O 1
ATOM 619 N N . ALA A 1 82 ? -20.088 25.947 -11.540 1.00 46.81 82 ALA A N 1
ATOM 620 C CA . ALA A 1 82 ? -21.400 26.092 -10.912 1.00 46.81 82 ALA A CA 1
ATOM 621 C C . ALA A 1 82 ? -21.442 27.234 -9.877 1.00 46.81 82 ALA A C 1
ATOM 623 O O . ALA A 1 82 ? -21.592 26.977 -8.686 1.00 46.81 82 ALA A 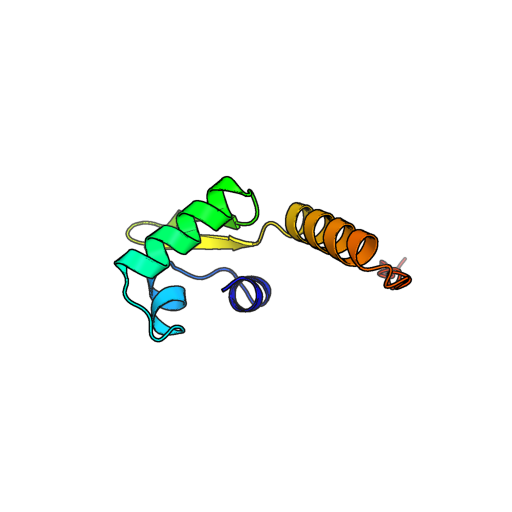O 1
ATOM 624 N N . ARG A 1 83 ? -21.300 28.486 -10.331 1.00 39.59 83 ARG A N 1
ATOM 625 C CA . ARG A 1 83 ? -22.289 29.578 -10.195 1.00 39.59 83 ARG A CA 1
ATOM 626 C C . ARG A 1 83 ? -21.742 30.894 -10.733 1.00 39.59 83 ARG A C 1
ATOM 628 O O . ARG A 1 83 ? -20.534 31.142 -10.546 1.00 39.59 83 ARG A O 1
#

Foldseek 3Di:
DLVVLVVHKDWLVVVVVVDPDDSVVSVVVVVVCVVLVQWDWDDDDPTIIIHGPPVSVVVVVVVVCVVVVPPDDDPPPPPDDDD

Radius of gyration: 15.77 Å; Cα contacts (8 Å, |Δi|>4): 66; chains: 1; bounding box: 32×45×41 Å

Sequence (83 aa):
MLQLLRDGPMSAGELSDQFDVSKPTMSAHFAVLKEADLVHAEKAGKSVIYHLKLSVLEEALLGFVHSFGLGTQAPKLKKETAR